Protein AF-A0A2K1FT45-F1 (afdb_monomer_lite)

Structure (mmCIF, N/CA/C/O backbone):
data_AF-A0A2K1FT45-F1
#
_entry.id   AF-A0A2K1FT45-F1
#
loop_
_atom_site.group_PDB
_atom_site.id
_atom_site.type_symbol
_atom_site.label_atom_id
_atom_site.label_alt_id
_atom_site.label_comp_id
_atom_site.label_asym_id
_atom_site.label_entity_id
_atom_site.label_seq_id
_atom_site.pdbx_PDB_ins_code
_atom_site.Cartn_x
_atom_site.Cartn_y
_atom_site.Cartn_z
_atom_site.occupancy
_atom_site.B_iso_or_equiv
_atom_site.auth_seq_id
_atom_site.auth_comp_id
_atom_site.auth_asym_id
_atom_site.auth_atom_id
_atom_site.pdbx_PDB_model_num
ATOM 1 N N . THR A 1 1 ? 9.811 13.730 1.205 1.00 46.97 1 THR A N 1
ATOM 2 C CA . THR A 1 1 ? 10.836 14.551 1.890 1.00 46.97 1 THR A CA 1
ATOM 3 C C . THR A 1 1 ? 11.905 14.936 0.896 1.00 46.97 1 THR A C 1
ATOM 5 O O . THR A 1 1 ? 12.458 14.030 0.289 1.00 46.97 1 THR A O 1
ATOM 8 N N . VAL A 1 2 ? 12.202 16.226 0.701 1.00 45.22 2 VAL A N 1
ATOM 9 C CA . VAL A 1 2 ? 13.325 16.629 -0.166 1.00 45.22 2 VAL A CA 1
ATOM 10 C C . VAL A 1 2 ? 14.625 16.213 0.521 1.00 45.22 2 VAL A C 1
ATOM 12 O O . VAL A 1 2 ? 14.920 16.683 1.618 1.00 45.22 2 VAL A O 1
ATOM 15 N N . ARG A 1 3 ? 15.371 15.286 -0.087 1.00 57.25 3 ARG A N 1
ATOM 16 C CA . ARG A 1 3 ? 16.677 14.842 0.412 1.00 57.25 3 ARG A CA 1
ATOM 17 C C . ARG A 1 3 ? 17.767 15.433 -0.469 1.00 57.25 3 ARG A C 1
ATOM 19 O O . ARG A 1 3 ? 17.843 15.125 -1.653 1.00 57.25 3 ARG A O 1
ATOM 26 N N . PHE A 1 4 ? 18.598 16.280 0.126 1.00 59.38 4 PHE A N 1
ATOM 27 C CA . PHE A 1 4 ? 19.739 16.894 -0.538 1.00 59.38 4 PHE A CA 1
ATOM 28 C C . PHE A 1 4 ? 20.932 15.935 -0.474 1.00 59.38 4 PHE A C 1
ATOM 30 O O . PHE A 1 4 ? 21.568 15.811 0.571 1.00 59.38 4 PHE A O 1
ATOM 37 N N . ASN A 1 5 ? 21.233 15.251 -1.580 1.00 58.50 5 ASN A N 1
ATOM 38 C CA . ASN A 1 5 ? 22.499 14.532 -1.703 1.00 58.50 5 ASN A CA 1
ATOM 39 C C . ASN A 1 5 ? 23.615 15.533 -2.005 1.00 58.50 5 ASN A C 1
ATOM 41 O O . ASN A 1 5 ? 23.555 16.275 -2.981 1.00 58.50 5 ASN A O 1
ATOM 45 N N . VAL A 1 6 ? 24.633 15.537 -1.151 1.00 64.81 6 VAL A N 1
ATOM 46 C CA . VAL A 1 6 ? 25.785 16.431 -1.239 1.00 64.81 6 VAL A CA 1
ATOM 47 C C . VAL A 1 6 ? 26.983 15.612 -1.713 1.00 64.81 6 VAL A C 1
ATOM 49 O O . VAL A 1 6 ? 27.399 14.687 -1.014 1.00 64.81 6 VAL A O 1
ATOM 52 N N . ASP A 1 7 ? 27.552 15.932 -2.879 1.00 71.12 7 ASP A N 1
ATOM 53 C CA . ASP A 1 7 ? 28.772 15.262 -3.341 1.00 71.12 7 ASP A CA 1
ATOM 54 C C . ASP A 1 7 ? 29.974 15.680 -2.481 1.00 71.12 7 ASP A C 1
ATOM 56 O O . ASP A 1 7 ? 30.619 16.713 -2.672 1.00 71.12 7 ASP A O 1
ATOM 60 N N . GLN A 1 8 ? 30.292 14.826 -1.512 1.00 73.19 8 GLN A N 1
ATOM 61 C CA . GLN A 1 8 ? 31.391 15.040 -0.585 1.00 73.19 8 GLN A CA 1
ATOM 62 C C . GLN A 1 8 ? 32.760 15.095 -1.290 1.00 73.19 8 GLN A C 1
ATOM 64 O O . GLN A 1 8 ? 33.702 15.653 -0.724 1.00 73.19 8 GLN A O 1
ATOM 69 N N . LYS A 1 9 ? 32.907 14.519 -2.495 1.00 76.19 9 LYS A N 1
ATOM 70 C CA . LYS A 1 9 ? 34.186 14.472 -3.214 1.00 76.19 9 LYS A CA 1
ATOM 71 C C . LYS A 1 9 ? 34.512 15.820 -3.854 1.00 76.19 9 LYS A C 1
ATOM 73 O O . LYS A 1 9 ? 35.594 16.346 -3.589 1.00 76.19 9 LYS A O 1
ATOM 78 N N . SER A 1 10 ? 33.588 16.402 -4.623 1.00 73.50 10 SER A N 1
ATOM 79 C CA . SER A 1 10 ? 33.779 17.739 -5.203 1.00 73.50 10 SER A CA 1
ATOM 80 C C . SER A 1 10 ? 33.923 18.820 -4.132 1.00 73.50 10 SER A C 1
ATOM 82 O O . SER A 1 10 ? 34.816 19.655 -4.253 1.00 73.50 10 SER A O 1
ATOM 84 N N . ILE A 1 11 ? 33.161 18.761 -3.032 1.00 76.94 11 ILE A N 1
ATOM 85 C CA . ILE A 1 11 ? 33.328 19.707 -1.913 1.00 76.94 11 ILE A CA 1
ATOM 86 C C . ILE A 1 11 ? 34.718 19.597 -1.278 1.00 76.94 11 ILE A C 1
ATOM 88 O O . ILE A 1 11 ? 35.365 20.619 -1.055 1.00 76.94 11 ILE A O 1
ATOM 92 N N . LYS A 1 12 ? 35.220 18.380 -1.023 1.00 81.75 12 LYS A N 1
ATOM 93 C CA . LYS A 1 12 ? 36.578 18.187 -0.481 1.00 81.75 12 LYS A CA 1
ATOM 94 C C . LYS A 1 12 ? 37.662 18.692 -1.441 1.00 81.75 12 LYS A C 1
ATOM 96 O O . LYS A 1 12 ? 38.635 19.281 -0.980 1.00 81.75 12 LYS A O 1
ATOM 101 N N . GLN A 1 13 ? 37.497 18.501 -2.752 1.00 82.19 13 GLN A N 1
ATOM 102 C CA . GLN A 1 13 ? 38.441 19.014 -3.755 1.00 82.19 13 GLN A CA 1
ATOM 103 C C . GLN A 1 13 ? 38.403 20.544 -3.865 1.00 82.19 13 GLN A C 1
ATOM 105 O O . GLN A 1 13 ? 39.457 21.173 -3.861 1.00 82.19 13 GLN A O 1
ATOM 110 N N . ALA A 1 14 ? 37.216 21.150 -3.900 1.00 79.19 14 ALA A N 1
ATOM 111 C CA . ALA A 1 14 ? 37.049 22.601 -3.945 1.00 79.19 14 ALA A CA 1
ATOM 112 C C . ALA A 1 14 ? 37.606 23.284 -2.682 1.00 79.19 14 ALA A C 1
ATOM 114 O O . ALA A 1 14 ? 38.320 24.279 -2.792 1.00 79.19 14 ALA A O 1
ATOM 115 N N . ALA A 1 15 ? 37.375 22.699 -1.500 1.00 79.31 15 ALA A N 1
ATOM 116 C CA . ALA A 1 15 ? 37.956 23.165 -0.241 1.00 79.31 15 ALA A CA 1
ATOM 117 C C . ALA A 1 15 ? 39.494 23.078 -0.238 1.00 79.31 15 ALA A C 1
ATOM 119 O O . ALA A 1 15 ? 40.159 24.033 0.156 1.00 79.31 15 ALA A O 1
ATOM 120 N N . ALA A 1 16 ? 40.073 21.975 -0.730 1.00 85.50 16 ALA A N 1
ATOM 121 C CA . ALA A 1 16 ? 41.526 21.831 -0.862 1.00 85.50 16 ALA A CA 1
ATOM 122 C C . ALA A 1 16 ? 42.145 22.803 -1.890 1.00 85.50 16 ALA A C 1
ATOM 124 O O . ALA A 1 16 ? 43.307 23.175 -1.757 1.00 85.50 16 ALA A O 1
ATOM 125 N N . ALA A 1 17 ? 41.371 23.230 -2.892 1.00 88.56 17 ALA A N 1
ATOM 126 C CA . ALA A 1 17 ? 41.778 24.177 -3.932 1.00 88.56 17 ALA A CA 1
ATOM 127 C C . ALA A 1 17 ? 41.358 25.638 -3.654 1.00 88.56 17 ALA A C 1
ATOM 129 O O . ALA A 1 17 ? 41.426 26.468 -4.561 1.00 88.56 17 ALA A O 1
ATOM 130 N N . ASN A 1 18 ? 40.873 25.949 -2.441 1.00 82.69 18 ASN A N 1
ATOM 131 C CA . ASN A 1 18 ? 40.329 27.258 -2.040 1.00 82.69 18 ASN A CA 1
ATOM 132 C C . ASN A 1 18 ? 39.379 27.890 -3.085 1.00 82.69 18 ASN A C 1
ATOM 134 O O . ASN A 1 18 ? 39.423 29.089 -3.360 1.00 82.69 18 ASN A O 1
ATOM 138 N N . SER A 1 19 ? 38.557 27.051 -3.715 1.00 83.88 19 SER A N 1
ATOM 139 C CA . SER A 1 19 ? 37.696 27.392 -4.849 1.00 83.88 19 SER A CA 1
ATOM 140 C C . SER A 1 19 ? 36.221 27.201 -4.489 1.00 83.88 19 SER A C 1
ATOM 142 O O . SER A 1 19 ? 35.879 26.410 -3.611 1.00 83.88 19 SER A O 1
ATOM 144 N N . ALA A 1 20 ? 35.323 27.911 -5.175 1.00 74.62 20 ALA A N 1
ATOM 145 C CA . ALA A 1 20 ? 33.888 27.804 -4.922 1.00 74.62 20 ALA A CA 1
ATOM 146 C C . ALA A 1 20 ? 33.347 26.412 -5.305 1.00 74.62 20 ALA A C 1
ATOM 148 O O . ALA A 1 20 ? 33.445 25.992 -6.458 1.00 74.62 20 ALA A O 1
ATOM 149 N N . ALA A 1 21 ? 32.733 25.713 -4.347 1.00 68.25 21 ALA A N 1
ATOM 150 C CA . ALA A 1 21 ? 31.967 24.497 -4.604 1.00 68.25 21 ALA A CA 1
ATOM 151 C C . ALA A 1 21 ? 30.522 24.868 -4.964 1.00 68.25 21 ALA A C 1
ATOM 153 O O . ALA A 1 21 ? 29.819 25.458 -4.143 1.00 68.25 21 ALA A O 1
ATOM 154 N N . ASN A 1 22 ? 30.060 24.516 -6.166 1.00 66.31 22 ASN A N 1
ATOM 155 C CA . ASN A 1 22 ? 28.667 24.746 -6.544 1.00 66.31 22 ASN A CA 1
ATOM 156 C C . ASN A 1 22 ? 27.776 23.601 -6.032 1.00 66.31 22 ASN A C 1
ATOM 158 O O . ASN A 1 22 ? 28.002 22.438 -6.371 1.00 66.31 22 ASN A O 1
ATOM 162 N N . LEU A 1 23 ? 26.763 23.918 -5.223 1.00 61.66 23 LEU A N 1
ATOM 163 C CA . LEU A 1 23 ? 25.857 22.922 -4.650 1.00 61.66 23 LEU A CA 1
ATOM 164 C C . LEU A 1 23 ? 24.729 22.603 -5.646 1.00 61.66 23 LEU A C 1
ATOM 166 O O . LEU A 1 23 ? 23.716 23.296 -5.698 1.00 61.66 23 LEU A O 1
ATOM 170 N N . VAL A 1 24 ? 24.890 21.540 -6.437 1.00 59.66 24 VAL A N 1
ATOM 171 C CA . VAL A 1 24 ? 23.824 21.056 -7.331 1.00 59.66 24 VAL A CA 1
ATOM 172 C C . VAL A 1 24 ? 22.845 20.193 -6.532 1.00 59.66 24 VAL A C 1
ATOM 174 O O . VAL A 1 24 ? 23.053 18.995 -6.349 1.00 59.66 24 VAL A O 1
ATOM 177 N N . SER A 1 25 ? 21.766 20.801 -6.042 1.00 52.94 25 SER A N 1
ATOM 178 C CA . SER A 1 25 ? 20.658 20.078 -5.417 1.00 52.94 25 SER A CA 1
ATOM 179 C C . SER A 1 25 ? 19.752 19.443 -6.478 1.00 52.94 25 SER A C 1
ATOM 181 O O . SER A 1 25 ? 18.987 20.121 -7.159 1.00 52.94 25 SER A O 1
ATOM 183 N N . VAL A 1 26 ? 19.793 18.115 -6.592 1.00 55.69 26 VAL A N 1
ATOM 184 C CA . VAL A 1 26 ? 18.815 17.357 -7.388 1.00 55.69 26 VAL A CA 1
ATOM 185 C C . VAL A 1 26 ? 17.694 16.879 -6.468 1.00 55.69 26 VAL A C 1
ATOM 187 O O . VAL A 1 26 ? 17.948 16.174 -5.490 1.00 55.69 26 VAL A O 1
ATOM 190 N N . GLN A 1 27 ? 16.443 17.234 -6.773 1.00 50.62 27 GLN A N 1
ATOM 191 C CA . GLN A 1 27 ? 15.288 16.640 -6.099 1.00 50.62 27 GLN A CA 1
ATOM 192 C C . GLN A 1 27 ? 15.134 15.186 -6.560 1.00 50.62 27 GLN A C 1
ATOM 194 O O . GLN A 1 27 ? 14.648 14.927 -7.661 1.00 50.62 27 GLN A O 1
ATOM 199 N N . VAL A 1 28 ? 15.523 14.237 -5.704 1.00 56.31 28 VAL A N 1
ATOM 200 C CA . VAL A 1 28 ? 15.444 12.797 -5.997 1.00 56.31 28 VAL A CA 1
ATOM 201 C C . VAL A 1 28 ? 13.984 12.339 -6.062 1.00 56.31 28 VAL A C 1
ATOM 203 O O . VAL A 1 28 ? 13.383 11.947 -5.060 1.00 56.31 28 VAL A O 1
ATOM 206 N N . THR A 1 29 ? 13.422 12.394 -7.267 1.00 61.88 29 THR A N 1
ATOM 207 C CA . THR A 1 29 ? 12.095 11.847 -7.601 1.00 61.88 29 THR A CA 1
ATOM 208 C C . THR A 1 29 ? 12.206 10.400 -8.106 1.00 61.88 29 THR A C 1
ATOM 210 O O . THR A 1 29 ? 11.205 9.699 -8.215 1.00 61.88 29 THR A O 1
ATOM 213 N N . ASP A 1 30 ? 13.431 9.926 -8.355 1.00 69.00 30 ASP A N 1
ATOM 214 C CA . ASP A 1 30 ? 13.719 8.556 -8.775 1.00 69.00 30 ASP A CA 1
ATOM 215 C C . ASP A 1 30 ? 13.227 7.534 -7.747 1.00 69.00 30 ASP A C 1
ATOM 217 O O . ASP A 1 30 ? 13.334 7.737 -6.531 1.00 69.00 30 ASP A O 1
ATOM 221 N N . ALA A 1 31 ? 12.710 6.405 -8.228 1.00 74.75 31 ALA A N 1
ATOM 222 C CA . ALA A 1 31 ? 12.238 5.338 -7.358 1.00 74.75 31 ALA A CA 1
ATOM 223 C C . ALA A 1 31 ? 13.392 4.694 -6.586 1.00 74.75 31 ALA A C 1
ATOM 225 O O . ALA A 1 31 ? 14.392 4.259 -7.158 1.00 74.75 31 ALA A O 1
ATOM 226 N N . ASN A 1 32 ? 13.240 4.647 -5.269 1.00 81.00 32 ASN A N 1
ATOM 227 C CA . ASN A 1 32 ? 14.184 4.075 -4.325 1.00 81.00 32 ASN A CA 1
ATOM 228 C C . ASN A 1 32 ? 13.458 3.835 -2.990 1.00 81.00 32 ASN A C 1
ATOM 230 O O . ASN A 1 32 ? 12.436 4.460 -2.716 1.00 81.00 32 ASN A O 1
ATOM 234 N N . THR A 1 33 ? 14.021 3.006 -2.113 1.00 83.38 33 THR A N 1
ATOM 235 C CA . THR A 1 33 ? 13.384 2.613 -0.839 1.00 83.38 33 THR A CA 1
ATOM 236 C C . THR A 1 33 ? 13.086 3.766 0.127 1.00 83.38 33 THR A C 1
ATOM 238 O O . THR A 1 33 ? 12.335 3.588 1.079 1.00 83.38 33 THR A O 1
ATOM 241 N N . SER A 1 34 ? 13.648 4.960 -0.090 1.00 82.62 34 SER A N 1
ATOM 242 C CA . SER A 1 34 ? 13.323 6.163 0.690 1.00 82.62 34 SER A CA 1
ATOM 243 C C . SER A 1 34 ? 12.119 6.950 0.165 1.00 82.62 34 SER A C 1
ATOM 245 O O . SER A 1 34 ? 11.654 7.855 0.860 1.00 82.62 34 SER A O 1
ATOM 247 N N . ASN A 1 35 ? 11.645 6.615 -1.037 1.00 81.25 35 ASN A N 1
ATOM 248 C CA . ASN A 1 35 ? 10.424 7.120 -1.664 1.00 81.25 35 ASN A CA 1
ATOM 249 C C . ASN A 1 35 ? 9.277 6.084 -1.612 1.00 81.25 35 ASN A C 1
ATOM 251 O O . ASN A 1 35 ? 8.180 6.368 -2.090 1.00 81.25 35 ASN A O 1
ATOM 255 N N . ASP A 1 36 ? 9.507 4.905 -1.022 1.00 89.06 36 ASP A N 1
ATOM 256 C CA . ASP A 1 36 ? 8.466 3.913 -0.738 1.00 89.06 36 ASP A CA 1
ATOM 257 C C . ASP A 1 36 ? 7.545 4.406 0.396 1.00 89.06 36 ASP A C 1
ATOM 259 O O . ASP A 1 36 ? 8.005 4.955 1.401 1.00 89.06 36 ASP A O 1
ATOM 263 N N . LEU A 1 37 ? 6.236 4.184 0.258 1.00 89.81 37 LEU A N 1
ATOM 264 C CA . LEU A 1 37 ? 5.239 4.522 1.275 1.00 89.81 37 LEU A CA 1
ATOM 265 C C . LEU A 1 37 ? 4.931 3.289 2.131 1.00 89.81 37 LEU A C 1
ATOM 267 O O . LEU A 1 37 ? 4.367 2.315 1.637 1.00 89.81 37 LEU A O 1
ATOM 271 N N . THR A 1 38 ? 5.233 3.348 3.426 1.00 91.19 38 THR A N 1
ATOM 272 C CA . THR A 1 38 ? 4.830 2.311 4.388 1.00 91.19 38 THR A CA 1
ATOM 273 C C . THR A 1 38 ? 3.564 2.738 5.124 1.00 91.19 38 THR A C 1
ATOM 275 O O . THR A 1 38 ? 3.581 3.706 5.882 1.00 91.19 38 THR A O 1
ATOM 278 N N . VAL A 1 39 ? 2.476 1.999 4.914 1.00 91.50 39 VAL A N 1
ATOM 279 C CA . VAL A 1 39 ? 1.185 2.179 5.590 1.00 91.50 39 VAL A CA 1
ATOM 280 C C . VAL A 1 39 ? 1.078 1.169 6.725 1.00 91.50 39 VAL A C 1
ATOM 282 O O . VAL A 1 39 ? 1.140 -0.037 6.491 1.00 91.50 39 VAL A O 1
ATOM 285 N N . GLN A 1 40 ? 0.926 1.660 7.953 1.00 93.12 40 GLN A N 1
ATOM 286 C CA . GLN A 1 40 ? 0.745 0.829 9.143 1.00 93.12 40 GLN A CA 1
ATOM 287 C C . GLN A 1 40 ? -0.716 0.382 9.245 1.00 93.12 40 GLN A C 1
ATOM 289 O O . GLN A 1 40 ? -1.625 1.189 9.071 1.00 93.12 40 GLN A O 1
ATOM 294 N N . LEU A 1 41 ? -0.938 -0.903 9.520 1.00 90.75 41 LEU A N 1
ATOM 295 C CA . LEU A 1 41 ? -2.267 -1.520 9.613 1.00 90.75 41 LEU A CA 1
ATOM 296 C C . LEU A 1 41 ? -2.675 -1.861 11.056 1.00 90.75 41 LEU A C 1
ATOM 298 O O . LEU A 1 41 ? -3.735 -2.448 11.268 1.00 90.75 41 LEU A O 1
ATOM 302 N N . ASN A 1 42 ? -1.830 -1.560 12.047 1.00 86.94 42 ASN A N 1
ATOM 303 C CA . ASN A 1 42 ? -2.150 -1.713 13.464 1.00 86.94 42 ASN A CA 1
ATOM 304 C C . ASN A 1 42 ? -1.348 -0.746 14.354 1.00 86.94 42 ASN A C 1
ATOM 306 O O . ASN A 1 42 ? -0.253 -0.316 14.004 1.00 86.94 42 ASN A O 1
ATOM 310 N N . GLU A 1 43 ? -1.863 -0.462 15.553 1.00 84.25 43 GLU A N 1
ATOM 311 C CA . GLU A 1 43 ? -1.247 0.495 16.493 1.00 84.25 43 GLU A CA 1
ATOM 312 C C . GLU A 1 43 ? 0.149 0.088 16.987 1.00 84.25 43 GLU A C 1
ATOM 314 O O . GLU A 1 43 ? 0.946 0.928 17.397 1.00 84.25 43 GLU A O 1
ATOM 319 N N . ARG A 1 44 ? 0.467 -1.213 16.950 1.00 89.38 44 ARG A N 1
ATOM 320 C CA . ARG A 1 44 ? 1.774 -1.741 17.375 1.00 89.38 44 ARG A CA 1
ATOM 321 C C . ARG A 1 44 ? 2.839 -1.700 16.274 1.00 89.38 44 ARG A C 1
ATOM 323 O O . ARG A 1 44 ? 3.965 -2.109 16.538 1.00 89.38 44 ARG A O 1
ATOM 330 N N . ASN A 1 45 ? 2.508 -1.224 15.069 1.00 87.12 45 ASN A N 1
ATOM 331 C CA . ASN A 1 45 ? 3.397 -1.184 13.900 1.00 87.12 45 ASN A CA 1
ATOM 332 C C . ASN A 1 45 ? 4.023 -2.552 13.541 1.00 87.12 45 ASN A C 1
ATOM 334 O O . ASN A 1 45 ? 5.137 -2.624 13.023 1.00 87.12 45 ASN A O 1
ATOM 338 N N . THR A 1 46 ? 3.322 -3.653 13.840 1.00 91.88 46 THR A N 1
ATOM 339 C CA . THR A 1 46 ? 3.765 -5.027 13.531 1.00 91.88 46 THR A CA 1
ATOM 340 C C . THR A 1 46 ? 3.147 -5.582 12.249 1.00 91.88 46 THR A C 1
ATOM 342 O O . THR A 1 46 ? 3.533 -6.659 11.801 1.00 91.88 46 THR A O 1
ATOM 345 N N . ASN A 1 47 ? 2.191 -4.866 11.653 1.00 90.31 47 ASN A N 1
ATOM 346 C CA . ASN A 1 47 ? 1.574 -5.209 10.378 1.00 90.31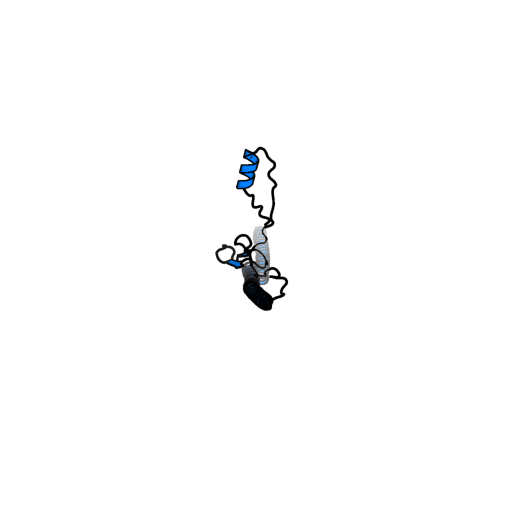 47 ASN A CA 1
ATOM 347 C C . ASN A 1 47 ? 1.527 -3.959 9.495 1.00 90.31 47 ASN A C 1
ATOM 349 O O . ASN A 1 47 ? 0.971 -2.942 9.905 1.00 90.31 47 ASN A O 1
ATOM 353 N N . ALA A 1 48 ? 2.110 -4.035 8.300 1.00 92.81 48 ALA A N 1
ATOM 354 C CA . ALA A 1 48 ? 2.250 -2.904 7.394 1.00 92.81 48 ALA A CA 1
ATOM 355 C C . ALA A 1 48 ? 2.236 -3.345 5.925 1.00 92.81 48 ALA A C 1
ATOM 357 O O . ALA A 1 48 ? 2.600 -4.474 5.596 1.00 92.81 48 ALA A O 1
ATOM 358 N N . ILE A 1 49 ? 1.880 -2.416 5.039 1.00 92.75 49 ILE A N 1
ATOM 359 C CA . ILE A 1 49 ? 2.039 -2.542 3.586 1.00 92.75 49 ILE A CA 1
ATOM 360 C C . ILE A 1 49 ? 3.079 -1.526 3.132 1.00 92.75 49 ILE A C 1
ATOM 362 O O . ILE A 1 49 ? 2.920 -0.331 3.372 1.00 92.75 49 ILE A O 1
ATOM 366 N N . THR A 1 50 ? 4.116 -1.983 2.431 1.00 93.69 50 THR A N 1
ATOM 367 C CA . THR A 1 50 ? 5.071 -1.099 1.750 1.00 93.69 50 THR A CA 1
ATOM 368 C C . THR A 1 50 ? 4.697 -0.981 0.276 1.00 93.69 50 THR A C 1
ATOM 370 O O . THR A 1 50 ? 4.937 -1.888 -0.523 1.00 93.69 50 THR A O 1
ATOM 373 N N . VAL A 1 51 ? 4.117 0.159 -0.086 1.00 93.25 51 VAL A N 1
ATOM 374 C CA . VAL A 1 51 ? 3.866 0.562 -1.469 1.00 93.25 51 VAL A CA 1
ATOM 375 C C . VAL A 1 51 ? 5.181 1.063 -2.054 1.00 93.25 51 VAL A C 1
ATOM 377 O O . VAL A 1 51 ? 5.645 2.158 -1.732 1.00 93.25 51 VAL A O 1
ATOM 380 N N . LYS A 1 52 ? 5.804 0.238 -2.895 1.00 91.38 52 LYS A N 1
ATOM 381 C CA . LYS A 1 52 ? 7.080 0.575 -3.528 1.00 91.38 52 LYS A CA 1
ATOM 382 C C . LYS A 1 52 ? 6.924 1.715 -4.529 1.00 91.38 52 LYS A C 1
ATOM 384 O O . LYS A 1 52 ? 5.956 1.768 -5.289 1.00 91.38 52 LYS A O 1
ATOM 389 N N . SER A 1 53 ? 7.912 2.599 -4.543 1.00 89.31 53 SER A N 1
ATOM 390 C CA . SER A 1 53 ? 8.083 3.611 -5.575 1.00 89.31 53 SER A CA 1
ATOM 391 C C . SER A 1 53 ? 8.417 2.948 -6.919 1.00 89.31 53 SER A C 1
ATOM 393 O O . SER A 1 53 ? 9.157 1.967 -6.985 1.00 89.31 53 SER A O 1
ATOM 395 N N . GLN A 1 54 ? 7.855 3.474 -8.010 1.00 87.94 54 GLN A N 1
ATOM 396 C CA . GLN A 1 54 ? 7.983 2.907 -9.357 1.00 87.94 54 GLN A CA 1
ATOM 397 C C . GLN A 1 54 ? 8.776 3.866 -10.251 1.00 87.94 54 GLN A C 1
ATOM 399 O O . GLN A 1 54 ? 8.414 5.037 -10.361 1.00 87.94 54 GLN A O 1
ATOM 404 N N . ASN A 1 55 ? 9.853 3.396 -10.895 1.00 86.06 55 ASN A N 1
ATOM 405 C CA . ASN A 1 55 ? 10.625 4.244 -11.809 1.00 86.06 55 ASN A CA 1
ATOM 406 C C . ASN A 1 55 ? 9.887 4.369 -13.149 1.00 86.06 55 ASN A C 1
ATOM 408 O O . ASN A 1 55 ? 9.936 3.458 -13.974 1.00 86.06 55 ASN A O 1
ATOM 412 N N . LEU A 1 56 ? 9.215 5.503 -13.346 1.00 87.44 56 LEU A N 1
ATOM 413 C CA . LEU A 1 56 ? 8.497 5.847 -14.576 1.00 87.44 56 LEU A CA 1
ATOM 414 C C . LEU A 1 56 ? 9.205 6.952 -15.386 1.00 87.44 56 LEU A C 1
ATOM 416 O O . LEU A 1 56 ? 8.593 7.556 -16.263 1.00 87.44 56 LEU A O 1
ATOM 420 N N . SER A 1 57 ? 10.485 7.219 -15.102 1.00 85.19 57 SER A N 1
ATOM 421 C CA . SER A 1 57 ? 11.326 8.082 -15.938 1.00 85.19 57 SER A CA 1
ATOM 422 C C . SER A 1 57 ? 11.654 7.403 -17.273 1.00 85.19 57 SER A C 1
ATOM 424 O O . SER A 1 57 ? 11.611 6.177 -17.386 1.00 85.19 57 SER A O 1
ATOM 426 N N . THR A 1 58 ? 12.021 8.192 -18.282 1.00 81.81 58 THR A N 1
ATOM 427 C CA . THR A 1 58 ? 12.673 7.705 -19.510 1.00 81.81 58 THR A CA 1
ATOM 428 C C . THR A 1 58 ? 14.196 7.612 -19.367 1.00 81.81 58 THR A C 1
ATOM 430 O O . THR A 1 58 ? 14.849 6.949 -20.167 1.00 81.81 58 THR A O 1
ATOM 433 N N . SER A 1 59 ? 14.772 8.240 -18.337 1.00 72.38 59 SER A N 1
ATOM 434 C CA . SER A 1 59 ? 16.201 8.215 -18.011 1.00 72.38 59 SER A CA 1
ATOM 435 C C . SER A 1 59 ? 16.498 7.305 -16.809 1.00 72.38 59 SER A C 1
ATOM 437 O O . SER A 1 59 ? 15.654 7.074 -15.944 1.00 72.38 59 SER A O 1
ATOM 439 N N . GLY A 1 60 ? 17.694 6.707 -16.780 1.00 72.19 60 GLY A N 1
ATOM 440 C CA . GLY A 1 60 ? 18.157 5.860 -15.672 1.00 72.19 60 GLY A CA 1
ATOM 441 C C . GLY A 1 60 ? 17.615 4.419 -15.478 1.00 72.19 60 GLY A C 1
ATOM 442 O O . GLY A 1 60 ? 17.989 3.808 -14.486 1.00 72.19 60 GLY A O 1
ATOM 443 N N . GLN A 1 61 ? 16.782 3.743 -16.282 1.00 67.31 61 GLN A N 1
ATOM 444 C CA . GLN A 1 61 ? 16.048 4.096 -17.508 1.00 67.31 61 GLN A CA 1
ATOM 445 C C . GLN A 1 61 ? 14.517 3.977 -17.366 1.00 67.31 61 GLN A C 1
ATOM 447 O O . GLN A 1 61 ? 13.825 4.339 -18.311 1.00 67.31 61 GLN A O 1
ATOM 452 N N . GLY A 1 62 ? 13.993 3.436 -16.251 1.00 77.44 62 GLY A N 1
ATOM 453 C CA . GLY A 1 62 ? 12.555 3.259 -15.979 1.00 77.44 62 GLY A CA 1
ATOM 454 C C . GLY A 1 62 ? 11.778 2.594 -17.122 1.00 77.44 62 GLY A C 1
ATOM 455 O O . GLY A 1 62 ? 11.783 1.374 -17.274 1.00 77.44 62 GLY A O 1
ATOM 456 N N . LEU A 1 63 ? 11.136 3.423 -17.944 1.00 88.88 63 LEU A N 1
ATOM 457 C CA . LEU A 1 63 ? 10.375 3.054 -19.138 1.00 88.88 63 LEU A CA 1
ATOM 458 C C . LEU A 1 63 ? 11.227 2.610 -20.341 1.00 88.88 63 LEU A C 1
ATOM 460 O O . LEU A 1 63 ? 10.663 2.085 -21.294 1.00 88.88 63 LEU A O 1
ATOM 464 N N . ARG A 1 64 ? 12.554 2.795 -20.308 1.00 87.69 64 ARG A N 1
ATOM 465 C CA . ARG A 1 64 ? 13.510 2.405 -21.368 1.00 87.69 64 ARG A CA 1
ATOM 466 C C . ARG A 1 64 ? 13.177 2.987 -22.748 1.00 87.69 64 ARG A C 1
ATOM 468 O O . ARG A 1 64 ? 13.317 2.312 -23.761 1.00 87.69 64 ARG A O 1
ATOM 475 N N . LEU A 1 65 ? 12.740 4.246 -22.775 1.00 87.75 65 LEU A N 1
ATOM 476 C CA . LEU A 1 65 ? 12.558 5.005 -24.011 1.00 87.75 65 LEU A CA 1
ATOM 477 C C . LEU A 1 65 ? 13.871 5.705 -24.368 1.00 87.75 65 LEU A C 1
ATOM 479 O O . LEU A 1 65 ? 14.389 6.487 -23.572 1.00 87.75 65 LEU A O 1
ATOM 483 N N . ASP A 1 66 ? 14.401 5.400 -25.548 1.00 82.88 66 ASP A N 1
ATOM 484 C CA . ASP A 1 66 ? 15.629 5.991 -26.086 1.00 82.88 66 ASP A CA 1
ATOM 485 C C . ASP A 1 66 ? 15.310 7.146 -27.057 1.00 82.88 66 ASP A C 1
ATOM 487 O O . ASP A 1 66 ? 14.175 7.308 -27.517 1.00 82.88 66 ASP A O 1
ATOM 491 N N . TYR A 1 67 ? 16.318 7.956 -27.364 1.00 85.38 67 TYR A N 1
ATOM 492 C CA . TYR A 1 67 ? 16.255 9.017 -28.366 1.00 85.38 67 TYR A CA 1
ATOM 493 C C . TYR A 1 67 ? 16.091 8.432 -29.780 1.00 85.38 67 TYR A C 1
ATOM 495 O O . TYR A 1 67 ? 16.341 7.246 -30.014 1.00 85.38 67 TYR A O 1
ATOM 503 N N . ALA A 1 68 ? 15.700 9.267 -30.747 1.00 85.19 68 ALA A N 1
ATOM 504 C CA . ALA A 1 68 ? 15.605 8.853 -32.144 1.00 85.19 68 ALA A CA 1
ATOM 505 C C . ALA A 1 68 ? 16.991 8.466 -32.691 1.00 85.19 68 ALA A C 1
ATOM 507 O O . ALA A 1 68 ? 17.824 9.320 -32.986 1.00 85.19 68 ALA A O 1
ATOM 508 N N . GLN A 1 69 ? 17.243 7.163 -32.808 1.00 85.56 69 GLN A N 1
ATOM 509 C CA . GLN A 1 69 ? 18.457 6.644 -33.429 1.00 85.56 69 GLN A CA 1
ATOM 510 C C . GLN A 1 69 ? 18.386 6.910 -34.936 1.00 85.56 69 GLN A C 1
ATOM 512 O O . GLN A 1 69 ? 17.391 6.554 -35.570 1.00 85.56 69 GLN A O 1
ATOM 517 N N . ASN A 1 70 ? 19.425 7.553 -35.485 1.00 89.56 70 ASN A N 1
ATOM 518 C CA . ASN A 1 70 ? 19.571 7.819 -36.923 1.00 89.56 70 ASN A CA 1
ATOM 519 C C . ASN A 1 70 ? 18.323 8.483 -37.563 1.00 89.56 70 ASN A C 1
ATOM 521 O O . ASN A 1 70 ? 17.913 8.133 -38.672 1.00 89.56 70 ASN A O 1
ATOM 525 N N . ASP A 1 71 ? 17.667 9.383 -36.816 1.00 90.50 71 ASP A N 1
ATOM 526 C CA . ASP A 1 71 ? 16.409 10.064 -37.173 1.00 90.50 71 ASP A CA 1
ATOM 527 C C . ASP A 1 71 ? 15.288 9.123 -37.675 1.00 90.50 71 ASP A C 1
ATOM 529 O O . ASP A 1 71 ? 14.431 9.517 -38.466 1.00 90.50 71 ASP A O 1
ATOM 533 N N . TRP A 1 72 ? 15.295 7.861 -37.220 1.00 90.81 72 TRP A N 1
ATOM 534 C CA . TRP A 1 72 ? 14.403 6.780 -37.671 1.00 90.81 72 TRP A CA 1
ATOM 535 C C . TRP A 1 72 ? 14.431 6.515 -39.189 1.00 90.81 72 TRP A C 1
ATOM 537 O O . TRP A 1 72 ? 13.462 6.009 -39.755 1.00 90.81 72 TRP A O 1
ATOM 547 N N . THR A 1 73 ? 15.536 6.844 -39.863 1.00 93.94 73 THR A N 1
ATOM 548 C CA . THR A 1 73 ? 15.657 6.702 -41.325 1.00 93.94 73 THR A CA 1
ATOM 549 C C . THR A 1 73 ? 15.819 5.252 -41.796 1.00 93.94 73 THR A C 1
ATOM 551 O O . THR A 1 73 ? 15.514 4.960 -42.953 1.00 93.94 73 THR A O 1
ATOM 554 N N . ASP A 1 74 ? 16.232 4.334 -40.914 1.00 94.56 74 ASP A N 1
ATOM 555 C CA . ASP A 1 74 ? 16.223 2.887 -41.159 1.00 94.56 74 ASP A CA 1
ATOM 556 C C . ASP A 1 74 ? 15.066 2.203 -40.406 1.00 94.56 74 ASP A C 1
ATOM 558 O O . ASP A 1 74 ? 14.735 2.522 -39.259 1.00 94.56 74 ASP A O 1
ATOM 562 N N . ARG A 1 75 ? 14.483 1.183 -41.039 1.00 94.19 75 ARG A N 1
ATOM 563 C CA . ARG A 1 75 ? 13.449 0.323 -40.461 1.00 94.19 75 ARG A CA 1
ATOM 564 C C . ARG A 1 75 ? 13.922 -0.351 -39.174 1.00 94.19 75 ARG A C 1
ATOM 566 O O . ARG A 1 75 ? 13.133 -0.479 -38.242 1.00 94.19 75 ARG A O 1
ATOM 573 N N . ALA A 1 76 ? 15.201 -0.720 -39.094 1.00 94.12 76 ALA A N 1
ATOM 574 C CA . ALA A 1 76 ? 15.780 -1.304 -37.887 1.00 94.12 76 ALA A CA 1
ATOM 575 C C . ALA A 1 76 ? 15.704 -0.366 -36.666 1.00 94.12 76 ALA A C 1
ATOM 577 O O . ALA A 1 76 ? 15.624 -0.845 -35.535 1.00 94.12 76 ALA A O 1
ATOM 578 N N . ASP A 1 77 ? 15.710 0.955 -36.866 1.00 92.56 77 ASP A N 1
ATOM 579 C CA . ASP A 1 77 ? 15.605 1.935 -35.780 1.00 92.56 77 ASP A CA 1
ATOM 580 C C . ASP A 1 77 ? 14.146 2.213 -35.393 1.00 92.56 77 ASP A C 1
ATOM 582 O O . ASP A 1 77 ? 13.841 2.353 -34.206 1.00 92.56 77 ASP A O 1
ATOM 586 N N . ILE A 1 78 ? 13.225 2.171 -36.364 1.00 92.62 78 ILE A N 1
ATOM 587 C CA . ILE A 1 78 ? 11.774 2.186 -36.114 1.00 92.62 78 ILE A CA 1
ATOM 588 C C . ILE A 1 78 ? 11.359 0.959 -35.285 1.00 92.62 78 ILE A C 1
ATOM 590 O O . ILE A 1 78 ? 10.685 1.106 -34.264 1.00 92.62 78 ILE A O 1
ATOM 594 N N . ASP A 1 79 ? 11.799 -0.244 -35.670 1.00 94.25 79 ASP A N 1
ATOM 595 C CA . ASP A 1 79 ? 11.448 -1.492 -34.979 1.00 94.25 79 ASP A CA 1
ATOM 596 C C . ASP A 1 79 ? 11.952 -1.492 -33.511 1.00 94.25 79 ASP A C 1
ATOM 598 O O . ASP A 1 79 ? 11.233 -1.920 -32.601 1.00 94.25 79 ASP A O 1
ATOM 602 N N . LYS A 1 80 ? 13.140 -0.922 -33.236 1.00 92.12 80 LYS A N 1
ATOM 603 C CA . LYS A 1 80 ? 13.649 -0.699 -31.861 1.00 92.12 80 LYS A CA 1
ATOM 604 C C . LYS A 1 80 ? 12.800 0.302 -31.069 1.00 92.12 80 LYS A C 1
ATOM 606 O O . LYS A 1 80 ? 12.544 0.084 -29.880 1.00 92.12 80 LYS A O 1
ATOM 611 N N . ALA A 1 81 ? 12.377 1.401 -31.698 1.00 92.12 81 ALA A N 1
ATOM 612 C CA . ALA A 1 81 ? 11.552 2.420 -31.052 1.00 92.12 81 ALA A CA 1
ATOM 613 C C . ALA A 1 81 ? 10.174 1.857 -30.661 1.00 92.12 81 ALA A C 1
ATOM 615 O O . ALA A 1 81 ? 9.728 2.057 -29.529 1.00 92.12 81 ALA A O 1
ATOM 616 N N . VAL A 1 82 ? 9.547 1.066 -31.541 1.00 93.62 82 VAL A N 1
ATOM 617 C CA . VAL A 1 82 ? 8.296 0.344 -31.249 1.00 93.62 82 VAL A CA 1
ATOM 618 C C . VAL A 1 82 ? 8.480 -0.621 -30.074 1.00 93.62 82 VAL A C 1
ATOM 620 O O . VAL A 1 82 ? 7.703 -0.568 -29.120 1.00 93.62 82 VAL A O 1
ATOM 623 N N . ALA A 1 83 ? 9.541 -1.435 -30.075 1.00 93.50 83 ALA A N 1
ATOM 624 C CA . ALA A 1 83 ? 9.830 -2.357 -28.973 1.00 93.50 83 ALA A CA 1
ATOM 625 C C . ALA A 1 83 ? 10.029 -1.636 -27.622 1.00 93.50 83 ALA A C 1
ATOM 627 O O . ALA A 1 83 ? 9.575 -2.120 -26.581 1.00 93.50 83 ALA A O 1
ATOM 628 N N . SER A 1 84 ? 10.654 -0.454 -27.633 1.00 92.69 84 SER A N 1
ATOM 629 C CA . SER A 1 84 ? 10.816 0.391 -26.441 1.00 92.69 84 SER A CA 1
ATOM 630 C C . SER A 1 84 ? 9.476 0.947 -25.942 1.00 92.69 84 SER A C 1
ATOM 632 O O . SER A 1 84 ? 9.206 0.921 -24.741 1.00 92.69 84 SER A O 1
ATOM 634 N N . ILE A 1 85 ? 8.590 1.381 -26.847 1.00 93.50 85 ILE A N 1
ATOM 635 C CA . ILE A 1 85 ? 7.235 1.850 -26.505 1.00 93.50 85 ILE A CA 1
ATOM 636 C C . ILE A 1 85 ? 6.385 0.717 -25.915 1.00 93.50 85 ILE A C 1
ATOM 638 O O . ILE A 1 85 ? 5.713 0.920 -24.899 1.00 93.50 85 ILE A O 1
ATOM 642 N N . ASP A 1 86 ? 6.432 -0.488 -26.486 1.00 95.50 86 ASP A N 1
ATOM 643 C CA . ASP A 1 86 ? 5.703 -1.639 -25.944 1.00 95.50 86 ASP A CA 1
ATOM 644 C C . ASP A 1 86 ? 6.252 -2.092 -24.583 1.00 95.50 86 ASP A C 1
ATOM 646 O O . ASP A 1 86 ? 5.470 -2.492 -23.712 1.00 95.50 86 ASP A O 1
ATOM 650 N N . TYR A 1 87 ? 7.563 -1.977 -24.344 1.00 93.62 87 TYR A N 1
ATOM 651 C CA . TYR A 1 87 ? 8.140 -2.173 -23.011 1.00 93.62 87 TYR A CA 1
ATOM 652 C C . TYR A 1 87 ? 7.653 -1.104 -22.018 1.00 93.62 87 TYR A C 1
ATOM 654 O O . TYR A 1 87 ? 7.190 -1.443 -20.927 1.00 93.62 87 TYR A O 1
ATOM 662 N N . ALA A 1 88 ? 7.697 0.181 -22.388 1.00 94.25 88 ALA A N 1
ATOM 663 C CA . ALA A 1 88 ? 7.233 1.287 -21.549 1.00 94.25 88 ALA A CA 1
ATOM 664 C C . ALA A 1 88 ? 5.756 1.121 -21.152 1.00 94.25 88 ALA A C 1
ATOM 666 O O . ALA A 1 88 ? 5.388 1.252 -19.983 1.00 94.25 88 ALA A O 1
ATOM 667 N N . LYS A 1 89 ? 4.909 0.756 -22.119 1.00 95.12 89 LYS A N 1
ATOM 668 C CA . LYS A 1 89 ? 3.481 0.471 -21.938 1.00 95.12 89 LYS A CA 1
ATOM 669 C C . LYS A 1 89 ? 3.234 -0.700 -20.986 1.00 95.12 89 LYS A C 1
ATOM 671 O O . LYS A 1 89 ? 2.353 -0.606 -20.130 1.00 95.12 89 LYS A O 1
ATOM 676 N N . GLN A 1 90 ? 3.997 -1.789 -21.102 1.00 95.50 90 GLN A N 1
ATOM 677 C CA . GLN A 1 90 ? 3.918 -2.915 -20.165 1.00 95.50 90 GLN A CA 1
ATOM 678 C C . GLN A 1 90 ? 4.343 -2.492 -18.753 1.00 95.50 90 GLN A C 1
ATOM 680 O O . GLN A 1 90 ? 3.599 -2.731 -17.804 1.00 95.50 90 GLN A O 1
ATOM 685 N N . SER A 1 91 ? 5.457 -1.769 -18.623 1.00 93.44 91 SER A N 1
ATOM 686 C CA . SER A 1 91 ? 5.956 -1.241 -17.346 1.00 93.44 91 SER A CA 1
ATOM 687 C C . SER A 1 91 ? 4.941 -0.325 -16.649 1.00 93.44 91 SER A C 1
ATOM 689 O O . SER A 1 91 ? 4.674 -0.499 -15.459 1.00 93.44 91 SER A O 1
ATOM 691 N N . LEU A 1 92 ? 4.296 0.587 -17.387 1.00 94.25 92 LEU A N 1
ATOM 692 C CA . LEU A 1 92 ? 3.217 1.442 -16.873 1.00 94.25 92 LEU A CA 1
ATOM 693 C C . LEU A 1 92 ? 2.000 0.633 -16.406 1.00 94.25 92 LEU A C 1
ATOM 695 O O . LEU A 1 92 ? 1.449 0.915 -15.341 1.00 94.25 92 LEU A O 1
ATOM 699 N N . ARG A 1 93 ? 1.586 -0.394 -17.162 1.00 96.06 93 ARG A N 1
ATOM 700 C CA . ARG A 1 93 ? 0.472 -1.275 -16.767 1.00 96.06 93 ARG A CA 1
ATOM 701 C C . ARG A 1 93 ? 0.799 -2.071 -15.505 1.00 96.06 93 ARG A C 1
ATOM 703 O O . ARG A 1 93 ? -0.039 -2.126 -14.611 1.00 96.06 93 ARG A O 1
ATOM 710 N N . SER A 1 94 ? 2.003 -2.630 -15.392 1.00 95.12 94 SER A N 1
ATOM 711 C CA . SER A 1 94 ? 2.454 -3.354 -14.195 1.00 95.12 94 SER A CA 1
ATOM 712 C C . SER A 1 94 ? 2.575 -2.443 -12.970 1.00 95.12 94 SER A C 1
ATOM 714 O O . SER A 1 94 ? 2.173 -2.835 -11.873 1.00 95.12 94 SER A O 1
ATOM 716 N N . ALA A 1 95 ? 3.069 -1.213 -13.145 1.00 93.19 95 ALA A N 1
ATOM 717 C CA . ALA A 1 95 ? 3.104 -0.208 -12.086 1.00 93.19 95 ALA A CA 1
ATOM 718 C C . ALA A 1 95 ? 1.690 0.169 -11.618 1.00 93.19 95 ALA A C 1
ATOM 720 O O . ALA A 1 95 ? 1.406 0.096 -10.424 1.00 93.19 95 ALA A O 1
ATOM 721 N N . SER A 1 96 ? 0.788 0.483 -12.554 1.00 95.12 96 SER A N 1
ATOM 722 C CA . SER A 1 96 ? -0.617 0.789 -12.263 1.00 95.12 96 SER A CA 1
ATOM 723 C C . SER A 1 96 ? -1.310 -0.368 -11.536 1.00 95.12 96 SER A C 1
ATOM 725 O O . SER A 1 96 ? -1.866 -0.164 -10.463 1.00 95.12 96 SER A O 1
ATOM 727 N N . GLN A 1 97 ? -1.169 -1.605 -12.028 1.00 97.00 97 GLN A N 1
ATOM 728 C CA . GLN A 1 97 ? -1.734 -2.794 -11.384 1.00 97.00 97 GLN A 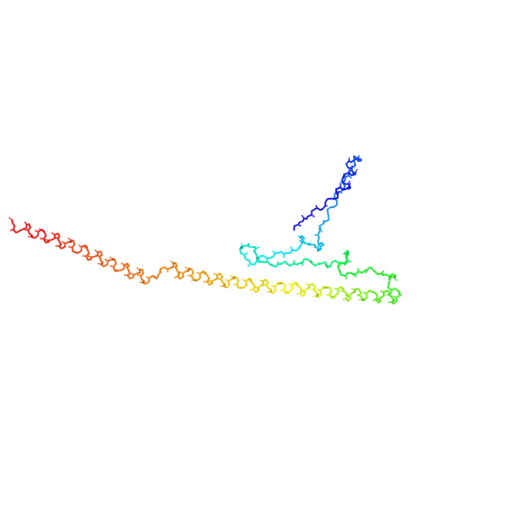CA 1
ATOM 729 C C . GLN A 1 97 ? -1.228 -2.974 -9.946 1.00 97.00 97 GLN A C 1
ATOM 731 O O . GLN A 1 97 ? -2.018 -3.280 -9.055 1.00 97.00 97 GLN A O 1
ATOM 736 N N . THR A 1 98 ? 0.069 -2.759 -9.707 1.00 94.94 98 THR A N 1
ATOM 737 C CA . THR A 1 98 ? 0.675 -2.860 -8.368 1.00 94.94 98 THR A CA 1
ATOM 738 C C . THR A 1 98 ? 0.111 -1.796 -7.423 1.00 94.94 98 THR A C 1
ATOM 740 O O . THR A 1 98 ? -0.258 -2.107 -6.290 1.00 94.94 98 THR A O 1
ATOM 743 N N . LEU A 1 99 ? -0.009 -0.549 -7.891 1.00 94.38 99 LEU A N 1
ATOM 744 C CA . LEU A 1 99 ? -0.590 0.552 -7.120 1.00 94.38 99 LEU A CA 1
ATOM 745 C C . LEU A 1 99 ? -2.083 0.326 -6.838 1.00 94.38 99 LEU A C 1
ATOM 747 O O . LEU A 1 99 ? -2.506 0.501 -5.699 1.00 94.38 99 LEU A O 1
ATOM 751 N N . S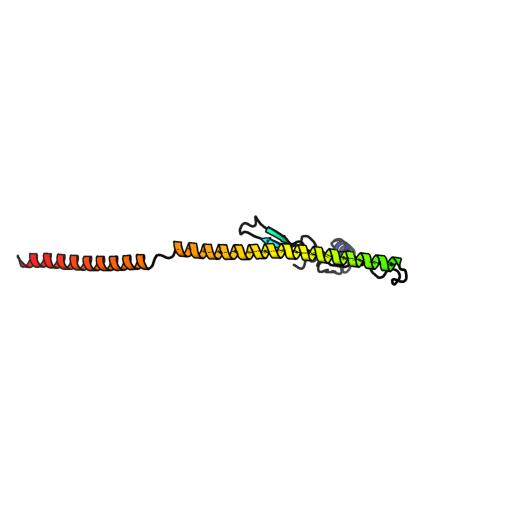ER A 1 100 ? -2.867 -0.128 -7.821 1.00 96.50 100 SER A N 1
ATOM 752 C CA . SER A 1 100 ? -4.291 -0.447 -7.648 1.00 96.50 100 SER A CA 1
ATOM 753 C C . SER A 1 100 ? -4.524 -1.602 -6.673 1.00 96.50 100 SER A C 1
ATOM 755 O O . SER A 1 100 ? -5.427 -1.512 -5.844 1.00 96.50 100 SER A O 1
ATOM 757 N N . THR A 1 101 ? -3.705 -2.658 -6.721 1.00 96.38 101 THR A N 1
ATOM 758 C CA . THR A 1 101 ? -3.777 -3.763 -5.751 1.00 96.38 101 THR A CA 1
ATOM 759 C C . THR A 1 101 ? -3.471 -3.268 -4.337 1.00 96.38 101 THR A C 1
ATOM 761 O O . THR A 1 101 ? -4.235 -3.544 -3.417 1.00 96.38 101 THR A O 1
ATOM 764 N N . ASN A 1 102 ? -2.403 -2.483 -4.158 1.00 95.31 102 ASN A N 1
ATOM 765 C CA . ASN A 1 102 ? -2.064 -1.910 -2.854 1.00 95.31 102 ASN A CA 1
ATOM 766 C C . ASN A 1 102 ? -3.166 -0.977 -2.326 1.00 95.31 102 ASN A C 1
ATOM 768 O O . ASN A 1 102 ? -3.545 -1.090 -1.162 1.00 95.31 102 ASN A O 1
ATOM 772 N N . LEU A 1 103 ? -3.712 -0.103 -3.179 1.00 95.50 103 LEU A N 1
ATOM 773 C CA . LEU A 1 103 ? -4.817 0.792 -2.830 1.00 95.50 103 LEU A CA 1
ATOM 774 C C . LEU A 1 103 ? -6.054 0.008 -2.385 1.00 95.50 103 LEU A C 1
ATOM 776 O O . LEU A 1 103 ? -6.613 0.319 -1.341 1.00 95.50 103 LEU A O 1
ATOM 780 N N . ASN A 1 104 ? -6.446 -1.035 -3.125 1.00 96.94 104 ASN A N 1
ATOM 781 C CA . ASN A 1 104 ? -7.587 -1.875 -2.763 1.00 96.94 104 ASN A CA 1
ATOM 782 C C . ASN A 1 104 ? -7.419 -2.487 -1.362 1.00 96.94 104 ASN A C 1
ATOM 784 O O . ASN A 1 104 ? -8.326 -2.373 -0.542 1.00 96.94 104 ASN A O 1
ATOM 78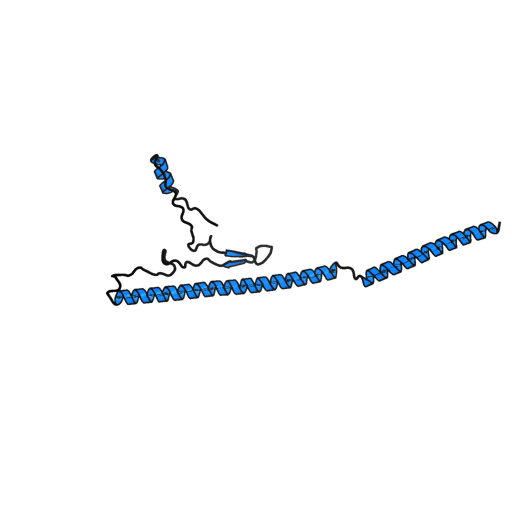8 N N . ILE A 1 105 ? -6.241 -3.044 -1.053 1.00 94.75 105 ILE A N 1
ATOM 789 C CA . ILE A 1 105 ? -5.969 -3.619 0.272 1.00 94.75 105 ILE A CA 1
ATOM 790 C C . ILE A 1 105 ? -6.014 -2.535 1.363 1.00 94.75 105 ILE A C 1
ATOM 792 O O . ILE A 1 105 ? -6.581 -2.776 2.430 1.00 94.75 105 ILE A O 1
ATOM 796 N N . ILE A 1 106 ? -5.449 -1.348 1.109 1.00 95.25 106 ILE A N 1
ATOM 797 C CA . ILE A 1 106 ? -5.477 -0.215 2.049 1.00 95.25 106 ILE A CA 1
ATOM 798 C C . ILE A 1 106 ? -6.923 0.221 2.319 1.00 95.25 106 ILE A C 1
ATOM 800 O O . ILE A 1 106 ? -7.320 0.261 3.479 1.00 95.25 106 ILE A O 1
ATOM 804 N N . THR A 1 107 ? -7.733 0.455 1.282 1.00 95.12 107 THR A N 1
ATOM 805 C CA . THR A 1 107 ? -9.146 0.843 1.426 1.00 95.12 107 THR A CA 1
ATOM 806 C C . THR A 1 107 ? -9.958 -0.227 2.160 1.00 95.12 107 THR A C 1
ATOM 808 O O . THR A 1 107 ? -10.701 0.096 3.080 1.00 95.12 107 THR A O 1
ATOM 811 N N . THR A 1 108 ? -9.781 -1.516 1.846 1.00 96.25 108 THR A N 1
ATOM 812 C CA . THR A 1 108 ? -10.454 -2.602 2.585 1.00 96.25 108 THR A CA 1
ATOM 813 C C . THR A 1 108 ? -10.061 -2.621 4.066 1.00 96.25 108 THR A C 1
ATOM 815 O O . THR A 1 108 ? -10.905 -2.869 4.928 1.00 96.25 108 THR A O 1
ATOM 818 N N . ARG A 1 109 ? -8.792 -2.342 4.390 1.00 95.12 109 ARG A N 1
ATOM 819 C CA . ARG A 1 109 ? -8.315 -2.248 5.778 1.00 95.12 109 ARG A CA 1
ATOM 820 C C . ARG A 1 109 ? -8.822 -1.001 6.496 1.00 95.12 109 ARG A C 1
ATOM 822 O O . ARG A 1 109 ? -9.124 -1.096 7.683 1.00 95.12 109 ARG A O 1
ATOM 829 N N . GLU A 1 110 ? -8.942 0.121 5.799 1.00 94.19 110 GLU A N 1
ATOM 830 C CA . GLU A 1 110 ? -9.529 1.361 6.307 1.00 94.19 110 GLU A CA 1
ATOM 831 C C . GLU A 1 110 ? -11.000 1.147 6.685 1.00 94.19 110 GLU A C 1
ATOM 833 O O . GLU A 1 110 ? -11.367 1.376 7.837 1.00 94.19 110 GLU A O 1
ATOM 838 N N . THR A 1 111 ? -11.812 0.605 5.768 1.00 96.44 111 THR A N 1
ATOM 839 C CA . THR A 1 111 ? -13.223 0.270 6.021 1.00 96.44 111 THR A CA 1
ATOM 840 C C . THR A 1 111 ? -13.372 -0.683 7.205 1.00 96.44 111 THR A C 1
ATOM 842 O O . THR A 1 111 ? -14.087 -0.360 8.148 1.00 96.44 111 THR A O 1
ATOM 845 N N . PHE A 1 112 ? -12.628 -1.796 7.222 1.00 95.19 112 PHE A N 1
ATOM 846 C CA . PHE A 1 112 ? -12.652 -2.743 8.343 1.00 95.19 112 PHE A CA 1
ATOM 847 C C . PHE A 1 112 ? -12.280 -2.083 9.679 1.00 95.19 112 PHE A C 1
ATOM 849 O O . PHE A 1 112 ? -12.932 -2.323 10.691 1.00 95.19 112 PHE A O 1
ATOM 856 N N . THR A 1 113 ? -11.234 -1.250 9.703 1.00 93.94 113 THR A N 1
ATOM 857 C CA . THR A 1 113 ? -10.783 -0.585 10.939 1.00 93.94 113 THR A CA 1
ATOM 858 C C . THR A 1 113 ? -11.825 0.413 11.431 1.00 93.94 113 THR A C 1
ATOM 860 O O . THR A 1 113 ? -12.064 0.501 12.634 1.00 93.94 113 THR A O 1
ATOM 863 N N . LYS A 1 114 ? -12.483 1.125 10.510 1.00 95.38 114 LYS A N 1
ATOM 864 C CA . LYS A 1 114 ? -13.585 2.029 10.826 1.00 95.38 114 LYS A CA 1
ATOM 865 C C . LYS A 1 114 ? -14.782 1.278 11.414 1.00 95.38 114 LYS A C 1
ATOM 867 O O . LYS A 1 114 ? -15.208 1.617 12.510 1.00 95.38 114 LYS A O 1
ATOM 872 N N . GLU A 1 115 ? -15.276 0.244 10.736 1.00 97.38 115 GLU A N 1
ATOM 873 C CA . GLU A 1 115 ? -16.399 -0.578 11.211 1.00 97.38 115 GLU A CA 1
ATOM 874 C C . GLU A 1 115 ? -16.095 -1.221 12.572 1.00 97.38 115 GLU A C 1
ATOM 876 O O . GLU A 1 115 ? -16.924 -1.194 13.479 1.00 97.38 115 GLU A O 1
ATOM 881 N N . PHE A 1 116 ? -14.877 -1.740 12.752 1.00 95.19 116 PHE A N 1
ATOM 882 C CA . PHE A 1 116 ? -14.427 -2.302 14.022 1.00 95.19 116 PHE A CA 1
ATOM 883 C C . PHE A 1 116 ? -14.369 -1.247 15.138 1.00 95.19 116 PHE A C 1
ATOM 885 O O . PHE A 1 116 ? -14.802 -1.520 16.256 1.00 95.19 116 PHE A O 1
ATOM 892 N N . SER A 1 117 ? -13.893 -0.034 14.840 1.00 95.31 117 SER A N 1
ATOM 893 C CA . SER A 1 117 ? -13.914 1.091 15.782 1.00 95.31 117 SER A CA 1
ATOM 894 C C . SER A 1 117 ? -15.342 1.497 16.152 1.00 95.31 117 SER A C 1
ATOM 896 O O . SER A 1 117 ? -15.621 1.709 17.329 1.00 95.31 117 SER A O 1
ATOM 898 N N . ASP A 1 118 ? -16.248 1.580 15.176 1.00 96.56 118 ASP A N 1
ATOM 899 C CA . ASP A 1 118 ? -17.647 1.954 15.398 1.00 96.56 118 ASP A CA 1
ATOM 900 C C . ASP A 1 118 ? -18.348 0.900 16.298 1.00 96.56 118 ASP A C 1
ATOM 902 O O . ASP A 1 118 ? -19.014 1.261 17.271 1.00 96.56 118 ASP A O 1
ATOM 906 N N . VAL A 1 119 ? -18.089 -0.401 16.082 1.00 96.69 119 VAL A N 1
ATOM 907 C CA . VAL A 1 119 ? -18.557 -1.504 16.953 1.00 96.69 119 VAL A CA 1
ATOM 908 C C . VAL A 1 119 ? -17.943 -1.449 18.357 1.00 96.69 119 VAL A C 1
ATOM 910 O O . VAL A 1 119 ? -18.646 -1.688 19.341 1.00 96.69 119 VAL A O 1
ATOM 913 N N . LEU A 1 120 ? -16.650 -1.129 18.491 1.00 94.88 120 LEU A N 1
ATOM 914 C CA . LEU A 1 120 ? -16.010 -0.975 19.803 1.00 94.88 120 LEU A CA 1
ATOM 915 C C . LEU A 1 120 ? -16.574 0.219 20.581 1.00 94.88 120 LEU A C 1
ATOM 917 O O . LEU A 1 120 ? -16.765 0.105 21.790 1.00 94.88 120 LEU A O 1
ATOM 921 N N . VAL A 1 121 ? -16.880 1.333 19.910 1.00 93.81 121 VAL A N 1
ATOM 922 C CA . VAL A 1 121 ? -17.537 2.496 20.524 1.00 93.81 121 VAL A CA 1
ATOM 923 C C . VAL A 1 121 ? -18.956 2.140 20.967 1.00 93.81 121 VAL A C 1
ATOM 925 O O . VAL A 1 121 ? -19.326 2.441 22.099 1.00 93.81 121 VAL A O 1
ATOM 928 N N . GLU A 1 122 ? -19.742 1.442 20.141 1.00 94.12 122 GLU A N 1
ATOM 929 C CA . GLU A 1 122 ? -21.080 0.976 20.533 1.00 94.12 122 GLU A CA 1
ATOM 930 C C . GLU A 1 122 ? -21.025 -0.000 21.724 1.00 94.12 122 GLU A C 1
ATOM 932 O O . GLU A 1 122 ? -21.804 0.124 22.671 1.00 94.12 122 GLU A O 1
ATOM 937 N N . GLY A 1 123 ? -20.080 -0.945 21.714 1.00 91.69 123 GLY A N 1
ATOM 938 C CA . GLY A 1 123 ? -19.857 -1.889 22.810 1.00 91.69 123 GLY A CA 1
ATOM 939 C C . GLY A 1 123 ? -19.421 -1.203 24.106 1.00 91.69 123 GLY A C 1
ATOM 940 O O . GLY A 1 123 ? -19.980 -1.482 25.164 1.00 91.69 123 GLY A O 1
ATOM 941 N N . ALA A 1 124 ? -18.477 -0.262 24.030 1.00 92.31 124 ALA A N 1
ATOM 942 C CA . ALA A 1 124 ? -18.045 0.537 25.174 1.00 92.31 124 ALA A CA 1
ATOM 943 C C . ALA A 1 124 ? -19.196 1.383 25.731 1.00 92.31 124 ALA A C 1
ATOM 945 O O . ALA A 1 124 ? -19.398 1.405 26.944 1.00 92.31 124 ALA A O 1
ATOM 946 N N . ASN A 1 125 ? -20.003 2.000 24.864 1.00 89.31 125 ASN A N 1
ATOM 947 C CA . ASN A 1 125 ? -21.202 2.733 25.261 1.00 89.31 125 ASN A CA 1
ATOM 948 C C . ASN A 1 125 ? -22.190 1.819 26.004 1.00 89.31 125 ASN A C 1
ATOM 950 O O . ASN A 1 125 ? -22.621 2.176 27.092 1.00 89.31 125 ASN A O 1
ATOM 954 N N . LYS A 1 126 ? -22.480 0.610 25.505 1.00 86.94 126 LYS A N 1
ATOM 955 C CA . LYS A 1 126 ? -23.354 -0.367 26.195 1.00 86.94 126 LYS A CA 1
ATOM 956 C C . LYS A 1 126 ? -22.817 -0.865 27.545 1.00 86.94 126 LYS A C 1
ATOM 958 O O . LYS A 1 126 ? -23.601 -1.349 28.351 1.00 86.94 126 LYS A O 1
ATOM 963 N N . LEU A 1 127 ? -21.506 -0.785 27.782 1.00 84.56 127 LEU A N 1
ATOM 964 C CA . LEU A 1 127 ? -20.867 -1.186 29.043 1.00 84.56 127 LEU A CA 1
ATOM 965 C C . LEU A 1 127 ? -20.646 -0.021 30.024 1.00 84.56 127 LEU A C 1
ATOM 967 O O . LEU A 1 127 ? -20.313 -0.269 31.180 1.00 84.56 127 LEU A O 1
ATOM 971 N N . THR A 1 128 ? -20.781 1.232 29.576 1.00 82.69 128 THR A N 1
ATOM 972 C CA . THR A 1 128 ? -20.485 2.438 30.379 1.00 82.69 128 THR A CA 1
ATOM 973 C C . THR A 1 128 ? -21.688 3.351 30.586 1.00 82.69 128 THR A C 1
ATOM 975 O O . THR A 1 128 ? -21.754 4.031 31.608 1.00 82.69 128 THR A O 1
ATOM 978 N N . LEU A 1 129 ? -22.660 3.351 29.670 1.00 75.81 129 LEU A N 1
ATOM 979 C CA . LEU A 1 129 ? -23.980 3.919 29.918 1.00 75.81 129 LEU A CA 1
ATOM 980 C C . LEU A 1 129 ? -24.718 2.999 30.891 1.00 75.81 129 LEU A C 1
ATOM 982 O O . LEU A 1 129 ? -25.028 1.856 30.558 1.00 75.81 129 LEU A O 1
ATOM 986 N N . ALA A 1 130 ? -25.021 3.515 32.080 1.00 66.56 130 ALA A N 1
ATOM 987 C CA . ALA A 1 130 ? -26.024 2.908 32.942 1.00 66.56 130 ALA A CA 1
ATOM 988 C C . ALA A 1 130 ? -27.378 2.888 32.213 1.00 66.56 130 ALA A C 1
ATOM 990 O O . ALA A 1 130 ? -27.713 3.828 31.483 1.00 66.56 130 ALA A O 1
ATOM 991 N N . ASP A 1 131 ? -28.172 1.834 32.417 1.00 75.44 131 ASP A N 1
ATOM 992 C CA . ASP A 1 131 ? -29.554 1.833 31.945 1.00 75.44 131 ASP A CA 1
ATOM 993 C C . ASP A 1 131 ? -30.326 2.904 32.727 1.00 75.44 131 ASP A C 1
ATOM 995 O O . ASP A 1 131 ? -30.580 2.761 33.924 1.00 75.44 131 ASP A O 1
ATOM 999 N N . GLN A 1 132 ? -30.705 3.987 32.045 1.00 77.62 132 GLN A N 1
ATOM 1000 C CA . GLN A 1 132 ? -31.451 5.099 32.639 1.00 77.62 132 GLN A CA 1
ATOM 1001 C C . GLN A 1 132 ? -32.788 4.652 33.253 1.00 77.62 132 GLN A C 1
ATOM 1003 O O . GLN A 1 132 ? -33.302 5.327 34.144 1.00 77.62 132 GLN A O 1
ATOM 1008 N N . ASN A 1 133 ? -33.346 3.516 32.821 1.00 73.56 133 ASN A N 1
ATOM 1009 C CA . ASN A 1 133 ? -34.542 2.934 33.422 1.00 73.56 133 ASN A CA 1
ATOM 1010 C C . ASN A 1 133 ? -34.223 2.261 34.765 1.00 73.56 133 ASN A C 1
ATOM 1012 O O . ASN A 1 133 ? -34.992 2.413 35.712 1.00 73.56 133 ASN A O 1
ATOM 1016 N N . GLU A 1 134 ? -33.091 1.559 34.876 1.00 82.25 134 GLU A N 1
ATOM 1017 C CA . GLU A 1 134 ? -32.645 0.942 36.132 1.00 82.25 134 GLU A CA 1
ATOM 1018 C C . GLU A 1 134 ? -32.159 2.004 37.127 1.00 82.25 134 GLU A C 1
ATOM 1020 O O . GLU A 1 134 ? -32.579 2.004 38.285 1.00 82.25 134 GLU A O 1
ATOM 1025 N N . GLU A 1 135 ? -31.359 2.973 36.674 1.00 81.00 135 GLU A N 1
ATOM 1026 C CA . GLU A 1 135 ? -30.929 4.108 37.496 1.00 81.00 135 GLU A CA 1
ATOM 1027 C C . GLU A 1 135 ? -32.130 4.972 37.917 1.00 81.00 135 GLU A C 1
ATOM 1029 O O . GLU A 1 135 ? -32.251 5.333 39.087 1.00 81.00 135 GLU A O 1
ATOM 1034 N N . GLY A 1 136 ? -33.087 5.218 37.015 1.00 86.31 136 GLY A N 1
ATOM 1035 C CA . GLY A 1 136 ? -34.338 5.921 37.312 1.00 86.31 136 GLY A CA 1
ATOM 1036 C C . GLY A 1 136 ? -35.234 5.179 38.311 1.00 86.31 136 GLY A C 1
ATOM 1037 O O . GLY A 1 136 ? -35.750 5.790 39.251 1.00 86.31 136 GLY A O 1
ATOM 1038 N N . ALA A 1 137 ? -35.381 3.858 38.172 1.00 87.44 137 ALA A N 1
ATOM 1039 C CA . ALA A 1 137 ? -36.110 3.027 39.130 1.00 87.44 137 ALA A CA 1
ATOM 1040 C C . ALA A 1 137 ? -35.408 2.983 40.499 1.00 87.44 137 ALA A C 1
ATOM 1042 O O . ALA A 1 137 ? -36.069 3.071 41.535 1.00 87.44 137 ALA A O 1
ATOM 1043 N N . SER A 1 138 ? -34.075 2.912 40.514 1.00 88.75 138 SER A N 1
ATOM 1044 C CA . SER A 1 138 ? -33.252 2.962 41.726 1.00 88.75 138 SER A CA 1
ATOM 1045 C C . SER A 1 138 ? -33.355 4.322 42.429 1.00 88.75 138 SER A C 1
ATOM 1047 O O . SER A 1 138 ? -33.558 4.375 43.643 1.00 88.75 138 SER A O 1
ATOM 1049 N N . LEU A 1 139 ? -33.339 5.431 41.679 1.00 91.94 139 LEU A N 1
ATOM 1050 C CA . LEU A 1 139 ? -33.572 6.783 42.195 1.00 91.94 139 LEU A CA 1
ATOM 1051 C C . LEU A 1 139 ? -34.981 6.943 42.782 1.00 91.94 139 LEU A C 1
ATOM 1053 O O . LEU A 1 139 ? -35.119 7.468 43.887 1.00 91.94 139 LEU A O 1
ATOM 1057 N N . LEU A 1 140 ? -36.023 6.454 42.103 1.00 91.62 140 LEU A N 1
ATOM 1058 C CA . LEU A 1 140 ? -37.398 6.486 42.617 1.00 91.62 140 LEU A CA 1
ATOM 1059 C C . LEU A 1 140 ? -37.554 5.628 43.884 1.00 91.62 140 LEU A C 1
ATOM 1061 O O . LEU A 1 140 ? -38.189 6.043 44.858 1.00 91.62 140 LEU A O 1
ATOM 1065 N N . MET A 1 141 ? -36.936 4.445 43.905 1.00 94.38 141 MET A N 1
ATOM 1066 C CA . MET A 1 141 ? -36.889 3.570 45.077 1.00 94.38 141 MET A CA 1
ATOM 1067 C C . MET A 1 141 ? -36.154 4.244 46.243 1.00 94.38 141 MET A C 1
ATOM 1069 O O . MET A 1 141 ? -36.617 4.177 47.383 1.00 94.38 141 MET A O 1
ATOM 1073 N N . LEU A 1 142 ? -35.043 4.934 45.974 1.00 91.81 142 LEU A N 1
ATOM 1074 C CA . LEU A 1 142 ? -34.283 5.690 46.965 1.00 91.81 142 LEU A CA 1
ATOM 1075 C C . LEU A 1 142 ? -35.098 6.862 47.525 1.00 91.81 142 LEU A C 1
ATOM 1077 O O . LEU A 1 142 ? -35.160 7.014 48.743 1.00 91.81 142 LEU A O 1
ATOM 1081 N N . GLN A 1 143 ? -35.774 7.639 46.675 1.00 92.94 143 GLN A N 1
ATOM 1082 C CA . GLN A 1 143 ? -36.678 8.715 47.100 1.00 92.94 143 GLN A CA 1
ATOM 1083 C C . GLN A 1 143 ? -37.820 8.172 47.969 1.00 92.94 143 GLN A C 1
ATOM 1085 O O . GLN A 1 143 ? -38.099 8.721 49.034 1.00 92.94 143 GLN A O 1
ATOM 1090 N N . THR A 1 144 ? -38.418 7.044 47.579 1.00 89.44 144 THR A N 1
ATOM 1091 C CA . THR A 1 144 ? -39.467 6.369 48.358 1.00 89.44 144 THR A CA 1
ATOM 1092 C C . THR A 1 144 ? -38.929 5.890 49.712 1.00 89.44 144 THR A C 1
ATOM 1094 O O . THR A 1 144 ? -39.559 6.114 50.744 1.00 89.44 144 THR A O 1
ATOM 1097 N N . ARG A 1 145 ? -37.728 5.296 49.759 1.00 92.81 145 ARG A N 1
ATOM 1098 C CA . ARG A 1 145 ? -37.059 4.910 51.016 1.00 92.81 145 ARG A CA 1
ATOM 1099 C C . ARG A 1 145 ? -36.735 6.114 51.902 1.00 92.81 145 ARG A C 1
ATOM 1101 O O . ARG A 1 145 ? -36.868 6.004 53.118 1.00 92.81 145 ARG A O 1
ATOM 1108 N N . GLN A 1 146 ? -36.337 7.248 51.327 1.00 92.44 146 GLN A N 1
ATOM 1109 C CA . GLN A 1 146 ? -36.090 8.486 52.072 1.00 92.44 146 GLN A CA 1
ATOM 1110 C C . GLN A 1 146 ? -37.389 9.069 52.646 1.00 92.44 146 GLN A C 1
ATOM 1112 O O . GLN A 1 146 ? -37.413 9.420 53.823 1.00 92.44 146 GLN A O 1
ATOM 1117 N N . GLN A 1 147 ? -38.477 9.101 51.869 1.00 92.94 147 GLN A N 1
ATOM 1118 C CA . GLN A 1 147 ? -39.806 9.515 52.340 1.00 92.94 147 GLN A CA 1
ATOM 1119 C C . GLN A 1 147 ? -40.329 8.598 53.455 1.00 92.94 147 GLN A C 1
ATOM 1121 O O . GLN A 1 147 ? -40.785 9.079 54.489 1.00 92.94 147 GLN A O 1
ATOM 1126 N N . LEU A 1 148 ? -40.209 7.276 53.303 1.00 92.38 148 LEU A N 1
ATOM 1127 C CA . LEU A 1 148 ? -40.567 6.327 54.361 1.00 92.38 148 LEU A CA 1
ATOM 1128 C C . LEU A 1 148 ? -39.687 6.502 55.607 1.00 92.38 148 LEU A C 1
ATOM 1130 O O . LEU A 1 148 ? -40.194 6.413 56.721 1.00 92.38 148 LEU A O 1
ATOM 1134 N N . GLY A 1 149 ? -38.396 6.802 55.441 1.00 93.62 149 GLY A N 1
ATOM 1135 C CA . GLY A 1 149 ? -37.476 7.087 56.543 1.00 93.62 149 GLY A CA 1
ATOM 1136 C C . GLY A 1 149 ? -37.830 8.360 57.319 1.00 93.62 149 GLY A C 1
ATOM 1137 O O . GLY A 1 149 ? -37.829 8.343 58.549 1.00 93.62 149 GLY A O 1
ATOM 1138 N N . THR A 1 150 ? -38.187 9.450 56.632 1.00 90.06 150 THR A N 1
ATOM 1139 C CA . THR A 1 150 ? -38.611 10.698 57.291 1.00 90.06 150 THR A CA 1
ATOM 1140 C C . THR A 1 150 ? -39.988 10.573 57.939 1.00 90.06 150 THR A C 1
ATOM 1142 O O . THR A 1 150 ? -40.173 11.088 59.041 1.00 90.06 150 THR A O 1
ATOM 1145 N N . ILE A 1 151 ? -40.926 9.838 57.329 1.00 87.38 151 ILE A N 1
ATOM 1146 C CA . ILE A 1 151 ? -42.224 9.503 57.939 1.00 87.38 151 ILE A CA 1
ATOM 1147 C C . ILE A 1 151 ? -42.029 8.622 59.181 1.00 87.38 151 ILE A C 1
ATOM 1149 O O . ILE A 1 151 ? -42.600 8.908 60.229 1.00 87.38 151 ILE A O 1
ATOM 1153 N N . ALA A 1 152 ? -41.190 7.586 59.114 1.00 85.50 152 ALA A N 1
ATOM 1154 C CA . ALA A 1 152 ? -40.903 6.730 60.265 1.00 85.50 152 ALA A CA 1
ATOM 1155 C C . ALA A 1 152 ? -40.238 7.511 61.412 1.00 85.50 152 ALA A C 1
ATOM 1157 O O . ALA A 1 152 ? -40.598 7.322 62.574 1.00 85.50 152 ALA A O 1
ATOM 1158 N N . LEU A 1 153 ? -39.316 8.430 61.101 1.00 87.19 153 LEU A N 1
ATOM 1159 C CA . LEU A 1 153 ? -38.685 9.301 62.093 1.00 87.19 153 LEU A CA 1
ATOM 1160 C C . LEU A 1 153 ? -39.671 10.318 62.692 1.00 87.19 153 LEU A C 1
ATOM 1162 O O . LEU A 1 153 ? -39.631 10.565 63.898 1.00 87.19 153 LEU A O 1
ATOM 1166 N N 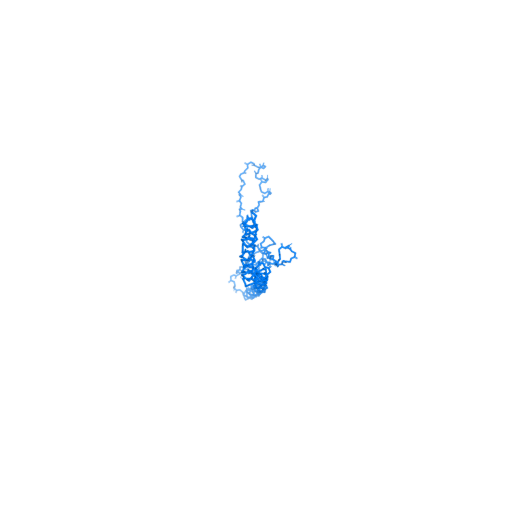. SER A 1 154 ? -40.566 10.907 61.894 1.00 84.25 154 SER A N 1
ATOM 1167 C CA . SER A 1 154 ? -41.582 11.832 62.413 1.00 84.25 154 SER A CA 1
ATOM 1168 C C . SER A 1 154 ? -42.595 11.106 63.302 1.00 84.25 154 SER A C 1
ATOM 1170 O O . SER A 1 154 ? -42.908 11.599 64.384 1.00 84.25 154 SER A O 1
ATOM 1172 N N . LEU A 1 155 ? -43.005 9.892 62.924 1.00 82.06 155 LEU A N 1
ATOM 1173 C CA . LEU A 1 155 ? -43.883 9.031 63.714 1.00 82.06 155 LEU A CA 1
ATOM 1174 C C . LEU A 1 155 ? -43.210 8.553 65.013 1.00 82.06 155 LEU A C 1
ATOM 1176 O O . LEU A 1 155 ? -43.849 8.536 66.063 1.00 82.06 155 LEU A O 1
ATOM 1180 N N . ALA A 1 156 ? -41.912 8.231 64.983 1.00 82.44 156 ALA A N 1
ATOM 1181 C CA . ALA A 1 156 ? -41.142 7.900 66.183 1.00 82.44 156 ALA A CA 1
ATOM 1182 C C . ALA A 1 156 ? -41.055 9.087 67.160 1.00 82.44 156 ALA A C 1
ATOM 1184 O O . ALA A 1 156 ? -41.284 8.913 68.356 1.00 82.44 156 ALA A O 1
ATOM 1185 N N . ASN A 1 157 ? -40.798 10.301 66.659 1.00 80.38 157 ASN A N 1
ATOM 1186 C CA . ASN A 1 157 ? -40.785 11.515 67.482 1.00 80.38 157 ASN A CA 1
ATOM 1187 C C . ASN A 1 157 ? -42.178 11.853 68.044 1.00 80.38 157 ASN A C 1
ATOM 1189 O O . ASN A 1 157 ? -42.294 12.191 69.220 1.00 80.38 157 ASN A O 1
ATOM 1193 N N . GLN A 1 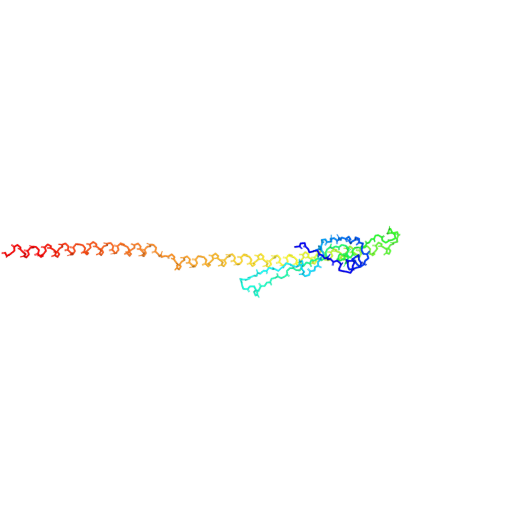158 ? -43.242 11.715 67.243 1.00 81.00 158 GLN A N 1
ATOM 1194 C CA . GLN A 1 158 ? -44.623 11.880 67.713 1.00 81.00 158 GLN A CA 1
ATOM 1195 C C . GLN A 1 158 ? -44.972 10.857 68.801 1.00 81.00 158 GLN A C 1
ATOM 1197 O O . GLN A 1 158 ? -45.513 11.239 69.832 1.00 81.00 158 GLN A O 1
ATOM 1202 N N . SER A 1 159 ? -44.593 9.588 68.624 1.00 78.75 159 SER A N 1
ATOM 1203 C CA . SER A 1 159 ? -44.781 8.531 69.626 1.00 78.75 159 SER A CA 1
ATOM 1204 C C . SER A 1 159 ? -44.074 8.859 70.949 1.00 78.75 159 SER A C 1
ATOM 1206 O O . SER A 1 159 ? -44.688 8.793 72.014 1.00 78.75 159 SER A O 1
ATOM 1208 N N . GLN A 1 160 ? -42.817 9.318 70.898 1.00 76.75 160 GLN A N 1
ATOM 1209 C CA . GLN A 1 160 ? -42.072 9.739 72.092 1.00 76.75 160 GLN A CA 1
ATOM 1210 C C . GLN A 1 160 ? -42.709 10.958 72.786 1.00 76.75 160 GLN A C 1
ATOM 1212 O O . GLN A 1 160 ? -42.824 10.972 74.011 1.00 76.75 160 GLN A O 1
ATOM 1217 N N . GLN A 1 161 ? -43.189 11.953 72.032 1.00 74.88 161 GLN A N 1
ATOM 1218 C CA . GLN A 1 161 ? -43.906 13.103 72.602 1.00 74.88 161 GLN A CA 1
ATOM 1219 C C . GLN A 1 161 ? -45.282 12.729 73.175 1.00 74.88 161 GLN A C 1
ATOM 1221 O O . GLN A 1 161 ? -45.694 13.297 74.185 1.00 74.88 161 GLN A O 1
ATOM 1226 N N . SER A 1 162 ? -45.990 11.768 72.577 1.00 68.44 162 SER A N 1
ATOM 1227 C CA . SER A 1 162 ? -47.252 11.243 73.110 1.00 68.44 162 SER A CA 1
ATOM 1228 C C . SER A 1 162 ? -47.054 10.510 74.438 1.00 68.44 162 SER A C 1
ATOM 1230 O O . SER A 1 162 ? -47.876 10.679 75.335 1.00 68.44 162 SER A O 1
ATOM 1232 N N . ILE A 1 163 ? -45.949 9.773 74.599 1.00 67.69 163 ILE A N 1
ATOM 1233 C CA . ILE A 1 163 ? -45.556 9.175 75.886 1.00 67.69 163 ILE A CA 1
ATOM 1234 C C . ILE A 1 163 ? -45.262 10.274 76.921 1.00 67.69 163 ILE A C 1
ATOM 1236 O O . ILE A 1 163 ? -45.720 10.176 78.055 1.00 67.69 163 ILE A O 1
ATOM 1240 N N . LEU A 1 164 ? -44.581 11.359 76.531 1.00 67.06 164 LEU A N 1
ATOM 1241 C CA . LEU A 1 164 ? -44.293 12.496 77.421 1.00 67.06 164 LEU A CA 1
ATOM 1242 C C . LEU A 1 164 ? -45.525 13.310 77.860 1.00 67.06 164 LEU A C 1
ATOM 1244 O O . LEU A 1 164 ? -45.412 14.084 78.801 1.00 67.06 164 LEU A O 1
ATOM 1248 N N . ARG A 1 165 ? -46.682 13.169 77.197 1.00 63.62 165 ARG A N 1
ATOM 1249 C CA . ARG A 1 165 ? -47.960 13.782 77.624 1.00 63.62 165 ARG A CA 1
ATOM 1250 C C . ARG A 1 165 ? -48.794 12.869 78.531 1.00 63.62 165 ARG A C 1
ATOM 1252 O O . ARG A 1 165 ? -49.887 13.265 78.929 1.00 63.62 165 ARG A O 1
ATOM 1259 N N . LEU A 1 166 ? -48.316 11.652 78.798 1.00 56.91 166 LEU A N 1
ATOM 1260 C CA . LEU A 1 166 ? -48.967 10.658 79.656 1.00 56.91 166 LEU A CA 1
ATOM 1261 C C . LEU A 1 166 ? -48.394 10.624 81.088 1.00 56.91 166 LEU A C 1
ATOM 1263 O O . LEU A 1 166 ? -48.833 9.800 81.891 1.00 56.91 166 LEU A O 1
ATOM 1267 N N . PHE A 1 167 ? -47.432 11.505 81.379 1.00 59.75 167 PHE A N 1
ATOM 1268 C CA . PHE A 1 167 ? -46.777 11.727 82.669 1.00 59.75 167 PHE A CA 1
ATOM 1269 C C . PHE A 1 167 ? -46.866 13.212 83.048 1.00 59.75 167 PHE A C 1
ATOM 1271 O O . PHE A 1 167 ? -46.909 13.483 84.267 1.00 59.75 167 PHE A O 1
#

Radius of gyration: 39.64 Å; chains: 1; bounding box: 91×33×124 Å

Foldseek 3Di:
DFDFDFDPVQVVVCVVVVHDDDRDGDRPPAWDQVPWDWAALDPVSPDIDTRGDAGLDPPPHRLVQDDQDVVCPDPVSVVVNVVSNVSSVVSVVVSVVSVVVSVVVVVVSVVVVVVVVVVVVVVVCVVPDDDCVVVVVVVVVVVVVVVVVVVVVVVVVVVVVVVVVVD

pLDDT: mean 84.53, std 11.96, range [45.22, 97.38]

Sequence (167 aa):
TVRFNVDQKSIKQAAAANSAANLVSVQVTDANTSNDLTVQLNERNTNAITVKSQNLSTSGQGLRLDYAQNDWTDRADIDKAVASIDYAKQSLRSASQTLSTNLNIITTRETFTKEFSDVLVEGANKLTLADQNEEGASLLMLQTRQQLGTIALSLANQSQQSILRLF

Secondary structure (DSSP, 8-state):
-------HHHHHHHHHTT-PPP-------S--TTS-EEEE-STTS-SEEEE------SSSSTTTPPP-GGGG-SHHHHHHHHHHHHHHHHHHHHHHHHHHHHHHHHHHHHHHHHHHHHHHHHHHHHHHS--HHHHHHHHHHHHHHHHHHHHHHHHHHHHHHHHHT--

Organism: NCBI:txid2970906